Protein AF-A0A0F9IRS4-F1 (afdb_monomer)

Solvent-accessible surface area (backbone atoms only — not comparable to full-atom values): 3791 Å² total; per-residue (Å²): 135,62,55,54,60,54,35,55,74,69,70,46,57,46,35,92,85,79,63,45,74,49,40,92,61,32,45,63,47,84,50,96,93,44,46,32,41,28,36,62,86,80,63,53,74,47,60,50,63,72,58,61,58,64,78,76,71,78,84,128

Nearest PDB structures (foldseek):
  8ppl-assembly1_Is  TM=6.240E-01  e=2.173E-01  Homo sapiens
  6zp4-assembly1_4  TM=4.905E-01  e=1.118E-01  Homo sapiens
  7a09-assembly1_4  TM=5.007E-01  e=1.072E+00  Homo sapiens
  1sm1-assembly1_4  TM=4.650E-01  e=1.495E+00  Deinococcus radiodurans

Sequence (60 aa):
MKACEELKSYGIEKCPECHCSTGHDTEYKDFSNKNIAICGQCGYEWYLSDYYRKEVTENG

Structure (mmCIF, N/CA/C/O backbone):
data_AF-A0A0F9IRS4-F1
#
_entry.id   AF-A0A0F9IRS4-F1
#
loop_
_atom_site.group_PDB
_atom_site.id
_atom_site.type_symbol
_atom_site.label_atom_id
_atom_site.label_alt_id
_atom_site.label_comp_id
_atom_site.label_asym_id
_atom_site.label_entity_id
_atom_site.label_seq_id
_atom_site.pdbx_PDB_ins_code
_atom_site.Cartn_x
_atom_site.Cartn_y
_atom_site.Cartn_z
_atom_site.occupancy
_atom_site.B_iso_or_equiv
_atom_site.auth_seq_id
_atom_site.a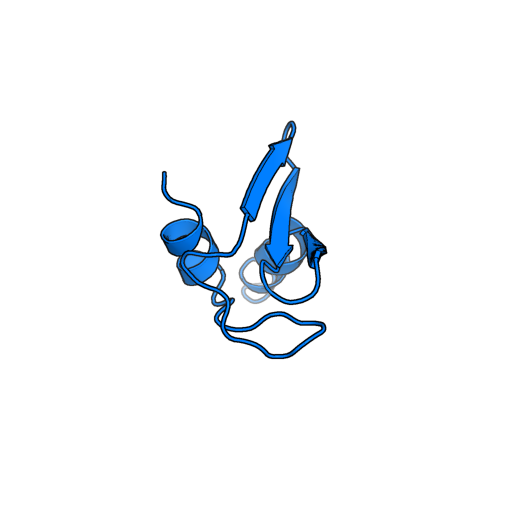uth_comp_id
_atom_site.auth_asym_id
_atom_site.auth_atom_id
_atom_site.pdbx_PDB_model_num
ATOM 1 N N . MET A 1 1 ? 7.853 0.057 14.487 1.00 51.56 1 MET A N 1
ATOM 2 C CA . MET A 1 1 ? 7.813 -0.970 13.423 1.00 51.56 1 MET A CA 1
ATOM 3 C C . MET A 1 1 ? 8.118 -0.283 12.101 1.00 51.56 1 MET A C 1
ATOM 5 O O . MET A 1 1 ? 7.702 0.859 11.943 1.00 51.56 1 MET A O 1
ATOM 9 N N . LYS A 1 2 ? 8.926 -0.883 11.217 1.00 62.06 2 LYS A N 1
ATOM 10 C CA . LYS A 1 2 ? 9.299 -0.259 9.934 1.00 62.06 2 LYS A CA 1
ATOM 11 C C . LYS A 1 2 ? 8.200 -0.528 8.897 1.00 62.06 2 LYS A C 1
ATOM 13 O O . LYS A 1 2 ? 7.782 -1.669 8.754 1.00 62.06 2 LYS A O 1
ATOM 18 N N . ALA A 1 3 ? 7.791 0.492 8.140 1.00 61.88 3 ALA A N 1
ATOM 19 C CA . ALA A 1 3 ? 6.761 0.425 7.086 1.00 61.88 3 ALA A CA 1
ATOM 20 C C . ALA A 1 3 ? 6.911 -0.767 6.116 1.00 61.88 3 ALA A C 1
ATOM 22 O O . ALA A 1 3 ? 5.934 -1.371 5.690 1.00 61.88 3 ALA A O 1
ATOM 23 N N . CYS A 1 4 ? 8.155 -1.131 5.801 1.00 62.88 4 CYS A N 1
ATOM 24 C CA . CYS A 1 4 ? 8.492 -2.240 4.910 1.00 62.88 4 CYS A CA 1
ATOM 25 C C . CYS A 1 4 ? 8.118 -3.622 5.484 1.00 62.88 4 CYS A C 1
ATOM 27 O O . CYS A 1 4 ? 7.794 -4.529 4.723 1.00 62.88 4 CYS A O 1
ATOM 29 N N . GLU A 1 5 ? 8.149 -3.799 6.808 1.00 67.31 5 GLU A N 1
ATOM 30 C CA . GLU A 1 5 ? 7.771 -5.065 7.456 1.00 67.31 5 GLU A CA 1
ATOM 31 C C . GLU A 1 5 ? 6.252 -5.254 7.453 1.00 67.31 5 GLU A C 1
ATOM 33 O O . GLU A 1 5 ? 5.777 -6.335 7.113 1.00 67.31 5 GLU A O 1
ATOM 38 N N . GLU A 1 6 ? 5.504 -4.181 7.729 1.00 69.31 6 GLU A N 1
ATOM 39 C CA . GLU A 1 6 ? 4.042 -4.165 7.617 1.00 69.31 6 GLU A CA 1
ATOM 40 C C . GLU A 1 6 ? 3.622 -4.495 6.180 1.00 69.31 6 GLU A C 1
ATOM 42 O O . GLU A 1 6 ? 2.952 -5.496 5.961 1.00 69.31 6 GLU A O 1
ATOM 47 N N . LEU A 1 7 ? 4.089 -3.741 5.175 1.00 71.06 7 LEU A N 1
ATOM 48 C CA . LEU A 1 7 ? 3.715 -3.945 3.764 1.00 71.06 7 LEU A CA 1
ATOM 49 C C . LEU A 1 7 ? 4.003 -5.365 3.255 1.00 71.06 7 LEU A C 1
ATOM 51 O O . LEU A 1 7 ? 3.183 -5.932 2.530 1.00 71.06 7 LEU A O 1
ATOM 55 N N . LYS A 1 8 ? 5.128 -5.961 3.671 1.00 72.25 8 LYS A N 1
ATOM 56 C CA . LYS A 1 8 ? 5.443 -7.366 3.381 1.00 72.25 8 LYS A CA 1
ATOM 57 C C . LYS A 1 8 ? 4.453 -8.329 4.024 1.00 72.25 8 LYS A C 1
ATOM 59 O O . LYS A 1 8 ? 4.070 -9.293 3.371 1.00 72.25 8 LYS A O 1
ATOM 64 N N . SER A 1 9 ? 4.012 -8.063 5.255 1.00 72.62 9 SER A N 1
ATOM 65 C CA . SER A 1 9 ? 2.964 -8.860 5.900 1.00 72.62 9 SER A CA 1
ATOM 66 C C . SER A 1 9 ? 1.622 -8.777 5.167 1.00 72.62 9 SER A C 1
ATOM 68 O O . SER A 1 9 ? 0.848 -9.718 5.262 1.00 72.62 9 SER A O 1
ATOM 70 N N . TYR A 1 10 ? 1.351 -7.699 4.421 1.00 71.00 10 TYR A N 1
ATOM 71 C CA . TYR A 1 10 ? 0.157 -7.579 3.568 1.00 71.00 10 TYR A CA 1
ATOM 72 C C . TYR A 1 10 ? 0.355 -8.154 2.150 1.00 71.00 10 TYR A C 1
ATOM 74 O O . TYR A 1 10 ? -0.550 -8.056 1.322 1.00 71.00 10 TYR A O 1
ATOM 82 N N . GLY A 1 11 ? 1.535 -8.698 1.820 1.00 74.81 11 GLY A N 1
ATOM 83 C CA . GLY A 1 11 ? 1.859 -9.169 0.466 1.00 74.81 11 GLY A CA 1
ATOM 84 C C . GLY A 1 11 ? 1.954 -8.048 -0.580 1.00 74.81 11 GLY A C 1
ATOM 85 O O . GLY A 1 11 ? 1.849 -8.300 -1.781 1.00 74.81 11 GLY A O 1
ATOM 86 N N . ILE A 1 12 ? 2.131 -6.797 -0.146 1.00 77.94 12 ILE A N 1
ATOM 87 C CA . ILE A 1 12 ? 2.172 -5.626 -1.028 1.00 77.94 12 ILE A CA 1
ATOM 88 C C . ILE A 1 12 ? 3.630 -5.323 -1.376 1.00 77.94 12 ILE A C 1
ATOM 90 O O . ILE A 1 12 ? 4.322 -4.585 -0.673 1.00 77.94 12 ILE A O 1
ATOM 94 N N . GLU A 1 13 ? 4.088 -5.899 -2.488 1.00 81.44 13 GLU A N 1
ATOM 95 C CA . GLU A 1 13 ? 5.447 -5.709 -3.026 1.00 81.44 13 GLU A CA 1
ATOM 96 C C . GLU A 1 13 ? 5.545 -4.605 -4.093 1.00 81.44 13 GLU A C 1
ATOM 98 O O . GLU A 1 13 ? 6.645 -4.177 -4.456 1.00 81.44 13 GLU A O 1
ATOM 103 N N . LYS A 1 14 ? 4.405 -4.137 -4.618 1.00 86.06 14 LYS A N 1
ATOM 104 C CA . LYS A 1 14 ? 4.338 -3.099 -5.653 1.00 86.06 14 LYS A CA 1
ATOM 105 C C . LYS A 1 14 ? 3.232 -2.093 -5.378 1.00 86.06 14 LYS A C 1
ATOM 107 O O . LYS A 1 14 ? 2.178 -2.439 -4.850 1.00 86.06 14 LYS A O 1
ATOM 112 N N . CYS A 1 15 ? 3.464 -0.854 -5.800 1.00 86.69 15 CYS A N 1
ATOM 113 C CA . CYS A 1 15 ? 2.459 0.198 -5.772 1.00 86.69 15 CYS A CA 1
ATOM 114 C C . CYS A 1 15 ? 1.324 -0.165 -6.740 1.00 86.69 15 CYS A C 1
ATOM 116 O O . CYS A 1 15 ? 1.616 -0.491 -7.892 1.00 86.69 15 CYS A O 1
ATOM 118 N N . PRO A 1 16 ? 0.053 -0.069 -6.329 1.00 84.69 16 PRO A N 1
ATOM 119 C CA . PRO A 1 16 ? -1.077 -0.362 -7.209 1.00 84.69 16 PRO A CA 1
ATOM 120 C C . PRO A 1 16 ? -1.220 0.635 -8.370 1.00 84.69 16 PRO A C 1
ATOM 122 O O . PRO A 1 16 ? -1.803 0.278 -9.384 1.00 84.69 16 PRO A O 1
ATOM 125 N N . GLU A 1 17 ? -0.668 1.848 -8.245 1.00 89.69 17 GLU A N 1
ATOM 126 C CA . GLU A 1 17 ? -0.751 2.891 -9.278 1.00 89.69 17 GLU A CA 1
ATOM 127 C C . GLU A 1 17 ? 0.442 2.837 -10.250 1.00 89.69 17 GLU A C 1
ATOM 129 O O . GLU A 1 17 ? 0.264 2.637 -11.447 1.00 89.69 17 GLU A O 1
ATOM 134 N N . CYS A 1 18 ? 1.688 2.978 -9.757 1.00 88.69 18 CYS A N 1
ATOM 135 C CA . CYS A 1 18 ? 2.875 2.974 -10.633 1.00 88.69 18 CYS A CA 1
ATOM 136 C C . CYS A 1 18 ? 3.517 1.610 -10.875 1.00 88.69 18 CYS A C 1
ATOM 138 O O . CYS A 1 18 ? 4.468 1.531 -11.651 1.00 88.69 18 CYS A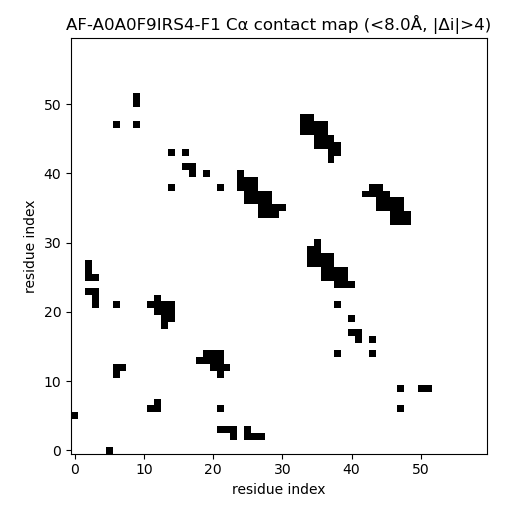 O 1
ATOM 140 N N . HIS A 1 19 ? 3.080 0.553 -10.182 1.00 87.38 19 HIS A N 1
ATOM 141 C CA . HIS A 1 19 ? 3.677 -0.796 -10.225 1.00 87.38 19 HIS A CA 1
ATOM 142 C C . HIS A 1 19 ? 5.185 -0.845 -9.894 1.00 87.38 19 HIS A C 1
ATOM 144 O O . HIS A 1 19 ? 5.841 -1.880 -10.023 1.00 87.38 19 HIS A O 1
ATOM 150 N N . CYS A 1 20 ? 5.724 0.280 -9.440 1.00 86.81 20 CYS A N 1
ATOM 151 C CA . CYS A 1 20 ? 7.027 0.470 -8.840 1.00 86.81 20 CYS A CA 1
ATOM 152 C C . CYS A 1 20 ? 7.107 -0.341 -7.532 1.00 86.81 20 CYS A C 1
ATOM 154 O O . CYS A 1 20 ? 6.098 -0.528 -6.847 1.00 86.81 20 CYS A O 1
ATOM 156 N N . SER A 1 21 ? 8.292 -0.843 -7.184 1.00 82.75 21 SER A N 1
ATOM 157 C CA . SER A 1 21 ? 8.469 -1.655 -5.976 1.00 82.75 21 SER A CA 1
ATOM 158 C C . SER A 1 21 ? 8.146 -0.843 -4.717 1.00 82.75 21 SER A C 1
ATOM 160 O O . SER A 1 21 ? 8.725 0.225 -4.510 1.00 82.75 21 SER A O 1
ATOM 162 N N . THR A 1 22 ? 7.240 -1.342 -3.873 1.00 75.69 22 THR A N 1
ATOM 163 C CA . THR A 1 22 ? 7.018 -0.790 -2.528 1.00 75.69 22 THR A CA 1
ATOM 164 C C . THR A 1 22 ? 8.169 -1.242 -1.638 1.00 75.69 22 THR A C 1
ATOM 166 O O . THR A 1 22 ? 8.589 -2.398 -1.659 1.00 75.69 22 THR A O 1
ATOM 169 N N . GLY A 1 23 ? 8.771 -0.307 -0.911 1.00 71.25 23 GLY A N 1
ATOM 170 C CA . GLY A 1 23 ? 10.072 -0.526 -0.287 1.00 71.25 23 GLY A CA 1
ATOM 171 C C . GLY A 1 23 ? 10.413 0.525 0.758 1.00 71.25 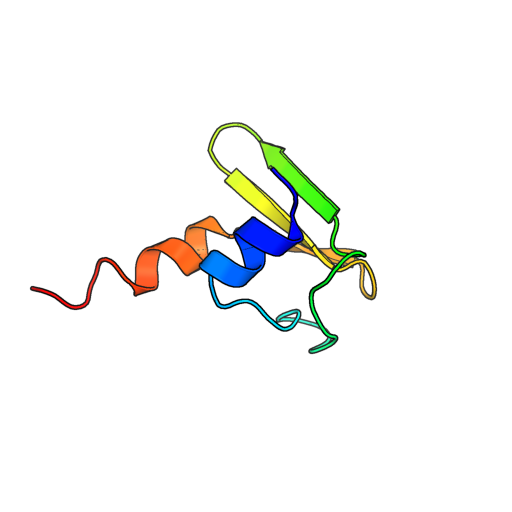23 GLY A C 1
ATOM 172 O O . GLY A 1 23 ? 9.529 1.083 1.402 1.00 71.25 23 GLY A O 1
ATOM 173 N N . HIS A 1 24 ? 11.709 0.784 0.935 1.00 64.19 24 HIS A N 1
ATOM 174 C CA . HIS A 1 24 ? 12.228 1.691 1.965 1.00 64.19 24 HIS A CA 1
ATOM 175 C C . HIS A 1 24 ? 11.728 3.139 1.806 1.00 64.19 24 HIS A C 1
ATOM 177 O O . HIS A 1 24 ? 11.580 3.838 2.802 1.00 64.19 24 HIS A O 1
ATOM 183 N N . ASP A 1 25 ? 11.424 3.550 0.574 1.00 71.19 25 ASP A N 1
ATOM 184 C CA . ASP A 1 25 ? 10.933 4.890 0.230 1.00 71.19 25 ASP A CA 1
ATOM 185 C C . ASP A 1 25 ? 9.411 5.048 0.377 1.00 71.19 25 ASP A C 1
ATOM 187 O O . ASP A 1 25 ? 8.874 6.124 0.141 1.00 71.19 25 ASP A O 1
ATOM 191 N N . THR A 1 26 ? 8.681 3.977 0.707 1.00 77.88 26 THR A N 1
ATOM 192 C CA . THR A 1 26 ? 7.228 4.059 0.923 1.00 77.88 26 THR A CA 1
ATOM 193 C C . THR A 1 26 ? 6.962 4.676 2.292 1.00 77.88 26 THR A C 1
ATOM 195 O O . THR A 1 26 ? 7.350 4.115 3.318 1.00 77.88 26 THR A O 1
ATOM 198 N N . GLU A 1 27 ? 6.312 5.839 2.307 1.00 82.06 27 GLU A N 1
ATOM 199 C CA . GLU A 1 27 ? 5.941 6.517 3.544 1.00 82.06 27 GLU A CA 1
ATOM 200 C C . GLU A 1 27 ? 4.708 5.839 4.147 1.00 82.06 27 GLU A C 1
ATOM 202 O O . GLU A 1 27 ? 3.791 5.417 3.442 1.00 82.06 27 GLU A O 1
ATOM 207 N N . TYR A 1 28 ? 4.705 5.709 5.469 1.00 74.19 28 TYR A N 1
ATOM 208 C CA . TYR A 1 28 ? 3.628 5.073 6.205 1.00 74.19 28 TYR A CA 1
ATOM 209 C C . TYR A 1 28 ? 3.066 6.040 7.231 1.00 74.19 28 TYR A C 1
ATOM 211 O O . TYR A 1 28 ? 3.802 6.551 8.080 1.00 74.19 28 TYR A O 1
ATOM 219 N N . LYS A 1 29 ? 1.758 6.274 7.155 1.00 77.44 29 LYS A N 1
ATOM 220 C CA . LYS A 1 29 ? 1.028 7.110 8.100 1.00 77.44 29 LYS A CA 1
ATOM 221 C C . LYS A 1 29 ? 0.072 6.236 8.898 1.00 77.44 29 LYS A C 1
ATOM 223 O O . LYS A 1 29 ? -0.860 5.650 8.351 1.00 77.44 29 LYS A O 1
ATOM 228 N N . ASP A 1 30 ? 0.305 6.191 10.203 1.00 70.00 30 ASP A N 1
ATOM 229 C CA . ASP A 1 30 ? -0.611 5.597 11.169 1.00 70.00 30 ASP A CA 1
ATOM 230 C C . ASP A 1 30 ? -1.598 6.677 11.631 1.00 70.00 30 ASP A C 1
ATOM 232 O O . ASP A 1 30 ? -1.228 7.609 12.348 1.00 70.00 30 ASP A O 1
ATOM 236 N N . PHE A 1 31 ? -2.846 6.605 11.171 1.00 63.34 31 PHE A N 1
ATOM 237 C CA . PHE A 1 31 ? -3.921 7.467 11.662 1.00 63.34 31 PHE A CA 1
ATOM 238 C C . PHE A 1 31 ? -5.034 6.605 12.238 1.00 63.34 31 PHE A C 1
ATOM 240 O O . PHE A 1 31 ? -5.816 6.063 11.470 1.00 63.34 31 PHE A O 1
ATOM 247 N N . SER A 1 32 ? -5.138 6.516 13.572 1.00 60.84 32 SER A N 1
ATOM 248 C CA . SER A 1 32 ? -6.316 6.010 14.312 1.00 60.84 32 SER A CA 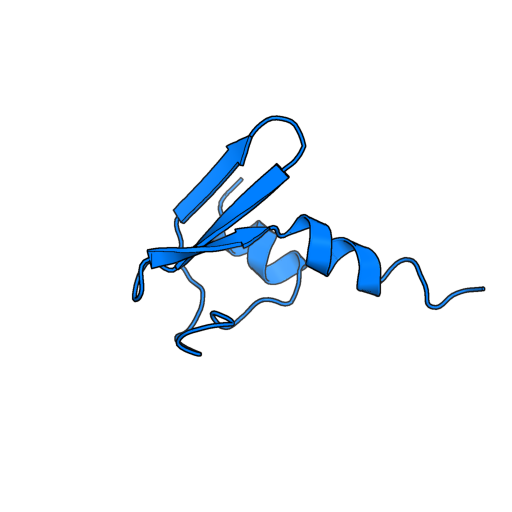1
ATOM 249 C C . SER A 1 32 ? -7.105 4.915 13.561 1.00 60.84 32 SER A C 1
ATOM 251 O O . SER A 1 32 ? -8.208 5.169 13.072 1.00 60.84 32 SER A O 1
ATOM 253 N N . ASN A 1 33 ? -6.524 3.711 13.452 1.00 59.19 33 ASN A N 1
ATOM 254 C CA . ASN A 1 33 ? -7.047 2.518 12.749 1.00 59.19 33 ASN A CA 1
ATOM 255 C C . ASN A 1 33 ? -7.024 2.521 11.209 1.00 59.19 33 ASN A C 1
ATOM 257 O O . ASN A 1 33 ? -7.555 1.599 10.590 1.00 59.19 33 ASN A O 1
ATOM 261 N N . LYS A 1 34 ? -6.413 3.513 10.565 1.00 63.28 34 LYS A N 1
ATOM 262 C CA . LYS A 1 34 ? -6.204 3.542 9.115 1.00 63.28 34 LYS A CA 1
ATOM 263 C C . LYS A 1 34 ? -4.710 3.569 8.834 1.00 63.28 34 LYS A C 1
ATOM 265 O O . LYS A 1 34 ? -4.072 4.617 8.873 1.00 63.28 34 LYS A O 1
ATOM 270 N N . ASN A 1 35 ? -4.183 2.384 8.561 1.00 79.25 35 ASN A N 1
ATOM 271 C CA . ASN A 1 35 ? -2.825 2.164 8.090 1.00 79.25 35 ASN A CA 1
ATOM 272 C C . ASN A 1 35 ? -2.745 2.662 6.642 1.00 79.25 35 ASN A C 1
ATOM 274 O O . ASN A 1 35 ? -3.251 1.992 5.742 1.00 79.25 35 ASN A O 1
ATOM 278 N N . ILE A 1 36 ? -2.199 3.858 6.416 1.00 84.56 36 ILE A N 1
ATOM 279 C CA . ILE A 1 36 ? -2.066 4.451 5.079 1.00 84.56 36 ILE A CA 1
ATOM 280 C C . ILE A 1 36 ? -0.630 4.261 4.604 1.00 84.56 36 ILE A C 1
ATOM 282 O O . ILE A 1 36 ? 0.316 4.604 5.312 1.00 84.56 36 ILE A O 1
ATOM 286 N N . ALA A 1 37 ? -0.472 3.756 3.387 1.00 84.56 37 ALA A N 1
ATOM 287 C CA . ALA A 1 37 ? 0.804 3.690 2.698 1.00 84.56 37 ALA A CA 1
ATOM 288 C C . ALA A 1 37 ? 0.822 4.670 1.525 1.00 84.56 37 ALA A C 1
ATOM 290 O O . ALA A 1 37 ? -0.177 4.849 0.831 1.00 84.56 37 ALA A O 1
ATOM 291 N N . ILE A 1 38 ? 1.966 5.318 1.330 1.00 87.38 38 ILE A N 1
ATOM 292 C CA . ILE A 1 38 ? 2.174 6.356 0.327 1.00 87.38 38 ILE A CA 1
ATOM 293 C C . ILE A 1 38 ? 3.381 5.974 -0.510 1.00 87.38 38 ILE A C 1
ATOM 295 O O . ILE A 1 38 ? 4.484 5.773 0.001 1.00 87.38 38 ILE A O 1
ATOM 299 N N . CYS A 1 39 ? 3.188 5.885 -1.819 1.00 87.88 39 CYS A N 1
ATOM 300 C CA . CYS A 1 39 ? 4.259 5.524 -2.727 1.00 87.88 39 CYS A CA 1
ATOM 301 C C . CYS A 1 39 ? 5.301 6.644 -2.773 1.00 87.88 39 CYS A C 1
ATOM 303 O O . CYS A 1 39 ? 4.992 7.750 -3.206 1.00 87.88 39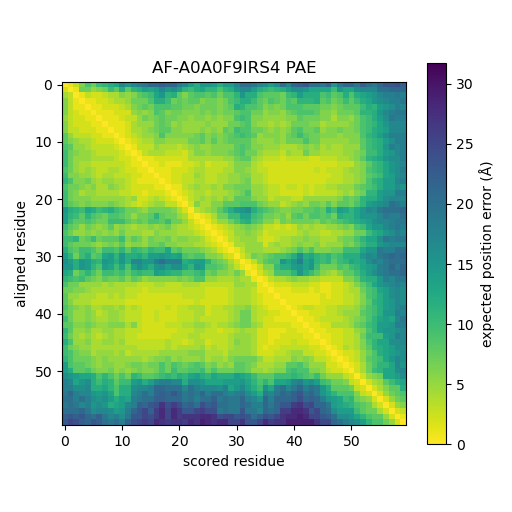 CYS A O 1
ATOM 305 N N . GLY A 1 40 ? 6.558 6.342 -2.447 1.00 84.00 40 GLY A N 1
ATOM 306 C CA . GLY A 1 40 ? 7.653 7.312 -2.573 1.00 84.00 40 GLY A CA 1
ATOM 307 C C . GLY A 1 40 ? 7.979 7.734 -4.013 1.00 84.00 40 GLY A C 1
ATOM 308 O O . GLY A 1 40 ? 8.674 8.722 -4.208 1.00 84.00 40 GLY A O 1
ATOM 309 N N . GLN A 1 41 ? 7.494 7.001 -5.024 1.00 86.38 41 GLN A N 1
ATOM 310 C CA . GLN A 1 41 ? 7.765 7.280 -6.443 1.00 86.38 41 GLN A CA 1
ATOM 311 C C . GLN A 1 41 ? 6.695 8.176 -7.077 1.00 86.38 41 GLN A C 1
ATOM 313 O O . GLN A 1 41 ? 7.028 9.177 -7.704 1.00 86.38 41 GLN A O 1
ATOM 318 N N . CYS A 1 42 ? 5.412 7.823 -6.935 1.00 88.81 42 CYS A N 1
ATOM 319 C CA . CYS A 1 42 ? 4.308 8.574 -7.546 1.00 88.81 42 CYS A CA 1
ATOM 320 C C . CYS A 1 42 ? 3.474 9.392 -6.552 1.00 88.81 42 CYS A C 1
ATOM 322 O O . CYS A 1 42 ? 2.608 10.148 -6.982 1.00 88.81 42 CYS A O 1
ATOM 324 N N 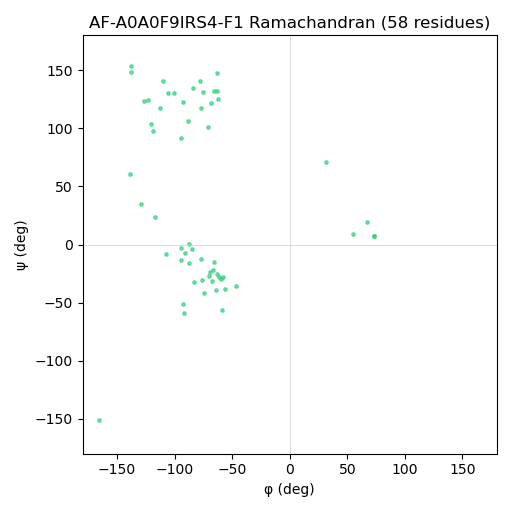. GLY A 1 43 ? 3.691 9.236 -5.243 1.00 87.62 43 GLY A N 1
ATOM 325 C CA . GLY A 1 43 ? 2.900 9.904 -4.206 1.00 87.62 43 GLY A CA 1
ATOM 326 C C . GLY A 1 43 ? 1.487 9.344 -4.020 1.00 87.62 43 GLY A C 1
ATOM 327 O O . GLY A 1 43 ? 0.711 9.926 -3.273 1.00 87.62 43 GLY A O 1
ATOM 328 N N . TYR A 1 44 ? 1.136 8.237 -4.685 1.00 88.81 44 TYR A N 1
ATOM 329 C CA . TYR A 1 44 ? -0.177 7.606 -4.540 1.00 88.81 44 TYR A CA 1
ATOM 330 C C . TYR A 1 44 ? -0.386 7.102 -3.109 1.00 88.81 44 TYR A C 1
ATOM 332 O O . TYR A 1 44 ? 0.488 6.421 -2.574 1.00 88.81 44 TYR A O 1
ATOM 340 N N . GLU A 1 45 ? -1.534 7.412 -2.510 1.00 88.75 45 GLU A N 1
ATOM 341 C CA . GLU A 1 45 ? -1.898 7.024 -1.143 1.00 88.75 45 GLU A CA 1
ATOM 342 C C . GLU A 1 45 ? -2.947 5.899 -1.178 1.00 88.75 45 GLU A C 1
ATOM 344 O O . GLU A 1 45 ? -3.961 6.015 -1.866 1.00 88.75 45 GLU A O 1
ATOM 349 N N . TRP A 1 46 ? -2.735 4.814 -0.426 1.00 85.12 46 TRP A N 1
ATOM 350 C CA . TRP A 1 46 ? -3.694 3.709 -0.298 1.00 85.12 46 TRP A CA 1
ATOM 351 C C . TRP A 1 46 ? -3.820 3.204 1.137 1.00 85.12 46 TRP A C 1
ATOM 353 O O . TRP A 1 46 ? -2.900 3.304 1.949 1.00 85.12 46 TRP A O 1
ATOM 363 N N . TYR A 1 47 ? -4.979 2.629 1.449 1.00 83.94 47 TYR A N 1
ATOM 364 C CA . TYR A 1 47 ? -5.287 2.093 2.770 1.00 83.94 47 TYR A CA 1
ATOM 365 C C . TYR A 1 47 ? -4.943 0.601 2.835 1.00 83.94 47 TYR A C 1
ATO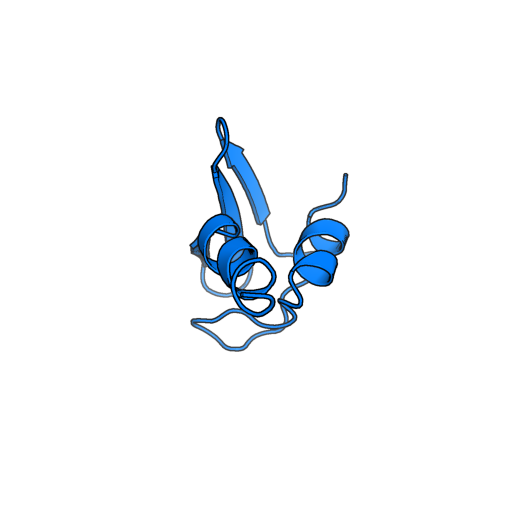M 367 O O . TYR A 1 47 ? -5.478 -0.207 2.078 1.00 83.94 47 TYR A O 1
ATOM 375 N N . LEU A 1 48 ? -4.085 0.202 3.775 1.00 78.12 48 LEU A N 1
ATOM 376 C CA . LEU A 1 48 ? -3.736 -1.208 3.992 1.00 78.12 48 LEU A CA 1
ATOM 377 C C . LEU A 1 48 ? -4.903 -2.015 4.574 1.00 78.12 48 LEU A C 1
ATOM 379 O O . LEU A 1 48 ? -4.984 -3.226 4.379 1.00 78.12 48 LEU A O 1
ATOM 383 N N . SER A 1 49 ? -5.852 -1.351 5.240 1.00 74.88 49 SER A N 1
ATOM 384 C CA . SER A 1 49 ? -7.063 -1.986 5.771 1.00 74.88 49 SER A CA 1
ATOM 385 C C . SER A 1 49 ? -7.919 -2.657 4.692 1.00 74.88 49 SER A C 1
ATOM 387 O O . SER A 1 4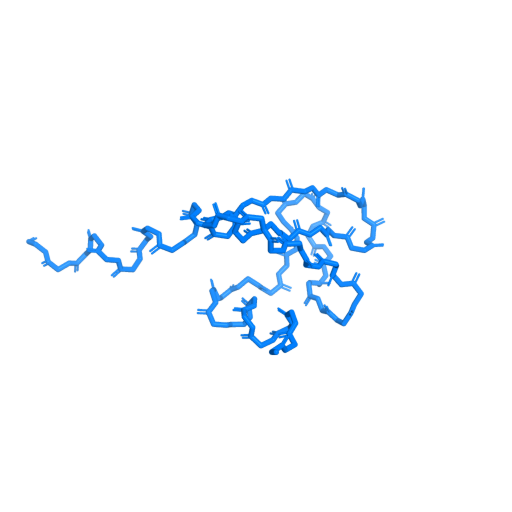9 ? -8.572 -3.659 4.976 1.00 74.88 49 SER A O 1
ATOM 389 N N . ASP A 1 50 ? -7.902 -2.146 3.457 1.00 72.31 50 ASP A N 1
ATOM 390 C CA . ASP A 1 50 ? -8.615 -2.767 2.332 1.00 72.31 50 ASP A CA 1
ATOM 391 C C . ASP A 1 50 ? -7.972 -4.094 1.899 1.00 72.31 50 ASP A C 1
ATOM 393 O O . ASP A 1 50 ? -8.660 -4.997 1.421 1.00 72.31 50 ASP A O 1
ATOM 397 N N . TYR A 1 51 ? -6.668 -4.254 2.135 1.00 69.56 51 TYR A N 1
ATOM 398 C CA . TYR A 1 51 ? -5.925 -5.481 1.848 1.00 69.56 51 TYR A CA 1
ATOM 399 C C . TYR A 1 51 ? -6.069 -6.518 2.968 1.00 69.56 51 TYR A C 1
ATOM 401 O O . TYR A 1 51 ? -6.151 -7.711 2.684 1.00 69.56 51 TYR A O 1
ATOM 409 N N . TYR A 1 52 ? -6.213 -6.074 4.224 1.00 63.09 52 TYR A N 1
ATOM 410 C CA . TYR A 1 52 ? -6.424 -6.950 5.387 1.00 63.09 52 TYR A CA 1
ATOM 411 C C . TYR A 1 52 ? -7.668 -7.847 5.252 1.00 63.09 52 TYR A C 1
ATOM 413 O O . TYR A 1 52 ? -7.731 -8.943 5.801 1.00 63.09 52 TYR A O 1
ATOM 421 N N . ARG A 1 53 ? -8.683 -7.407 4.496 1.00 53.91 53 ARG A N 1
ATOM 422 C CA . ARG A 1 53 ? -9.971 -8.109 4.401 1.00 53.91 53 ARG A CA 1
ATOM 423 C C . ARG A 1 53 ? -9.955 -9.350 3.501 1.00 53.91 53 ARG A C 1
ATOM 425 O O . ARG A 1 53 ? -10.911 -10.125 3.546 1.00 53.91 53 ARG A O 1
ATOM 432 N N . LYS A 1 54 ? -8.906 -9.559 2.695 1.00 51.5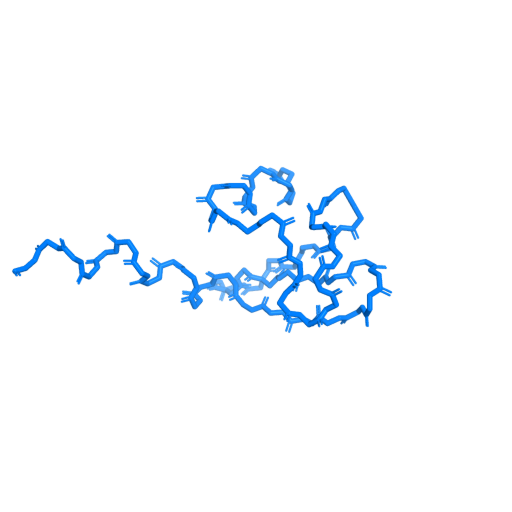3 54 LYS A N 1
ATOM 433 C CA . LYS A 1 54 ? -8.841 -10.722 1.793 1.00 51.53 54 LYS A CA 1
ATOM 434 C C . LYS A 1 54 ? -8.497 -12.033 2.501 1.00 51.53 54 LYS A C 1
ATOM 436 O O . LYS A 1 54 ? -9.008 -13.059 2.079 1.00 51.53 54 LYS A O 1
ATOM 441 N N . GLU A 1 55 ? -7.733 -12.019 3.592 1.00 50.09 55 GLU A N 1
ATOM 442 C CA . GLU A 1 55 ? -7.324 -13.272 4.256 1.00 50.09 55 GLU A CA 1
ATOM 443 C C . GLU A 1 55 ? -8.329 -13.794 5.297 1.00 50.09 55 GLU A C 1
ATOM 445 O O . GLU A 1 55 ? -8.291 -14.968 5.653 1.00 50.09 55 GLU A O 1
ATOM 450 N N . VAL A 1 56 ? -9.282 -12.972 5.752 1.00 53.53 56 VAL A N 1
ATOM 451 C CA . VAL A 1 56 ? -10.254 -13.384 6.789 1.00 53.53 56 VAL A CA 1
ATOM 452 C C . VAL A 1 56 ? -11.579 -13.910 6.212 1.00 53.53 56 VAL A C 1
ATOM 454 O O . VAL A 1 56 ? -12.441 -14.351 6.968 1.00 53.53 56 VAL A O 1
ATOM 457 N N . THR A 1 57 ? -11.765 -13.892 4.886 1.00 49.84 57 THR A N 1
ATOM 458 C CA . THR A 1 57 ? -13.060 -14.221 4.245 1.00 49.84 57 THR A CA 1
ATOM 459 C C . THR A 1 57 ? -13.011 -15.460 3.339 1.00 49.84 57 THR A C 1
ATOM 461 O O . THR A 1 57 ? -13.846 -15.594 2.453 1.00 49.84 57 THR A O 1
ATOM 464 N N . GLU A 1 58 ? -12.060 -16.378 3.544 1.00 50.25 58 GLU A N 1
ATOM 465 C CA . GLU A 1 58 ? -11.994 -17.647 2.789 1.00 50.25 58 GLU A CA 1
ATOM 466 C C . GLU A 1 58 ? -11.859 -18.887 3.701 1.00 50.25 58 GLU A C 1
ATOM 468 O O . GLU A 1 58 ? -11.199 -19.865 3.372 1.00 50.25 58 GLU A O 1
ATOM 473 N N . ASN A 1 59 ? -12.500 -18.847 4.876 1.00 44.56 59 ASN A N 1
ATOM 474 C CA . ASN A 1 59 ? -12.771 -20.017 5.727 1.00 44.56 59 ASN A CA 1
ATOM 475 C C . ASN A 1 59 ? -14.196 -19.928 6.314 1.00 44.56 59 ASN A C 1
ATOM 477 O O . ASN A 1 59 ? -14.372 -19.819 7.529 1.00 44.56 59 ASN A O 1
ATOM 481 N N . GLY A 1 60 ? -15.210 -19.907 5.444 1.00 38.53 60 GLY A N 1
ATOM 482 C CA . GLY A 1 60 ? -16.630 -19.989 5.802 1.00 38.53 60 GLY A CA 1
ATOM 483 C C . GLY A 1 60 ? -17.335 -21.037 4.963 1.00 38.53 60 GLY A C 1
ATOM 484 O O . GLY A 1 60 ? -17.186 -20.956 3.725 1.00 38.53 60 GLY A O 1
#

pLDDT: mean 72.78, std 13.17, range [38.53, 89.69]

Foldseek 3Di:
DQPAVVCVVLVNQADPPPRHGDDNQWDWDDDDPWTWIADSPPRDIDTSVVSVVPVVPPPD

Secondary structure (DSSP, 8-state):
--HHHHHHHTT--B-TTT-PBPSTT-EEEEETTEEEEE-TTT--EEETHHHHTTTSSS--

Mean predicted aligned error: 8.19 Å

Radius of gyration: 11.63 Å; Cα contacts (8 Å, |Δi|>4): 78; chains: 1; bounding box: 29×30×25 Å

Organism: NCBI:txid412755